Protein AF-A0A957I5Y7-F1 (afdb_monomer_lite)

Structure (mmCIF, N/CA/C/O backbone):
data_AF-A0A957I5Y7-F1
#
_entry.id   AF-A0A957I5Y7-F1
#
loop_
_atom_site.group_PDB
_atom_site.id
_atom_site.type_symbol
_atom_site.label_atom_id
_atom_site.label_alt_id
_atom_site.label_comp_id
_atom_site.label_asym_id
_atom_site.label_entity_id
_atom_site.label_seq_id
_atom_site.pdbx_PDB_ins_code
_atom_site.Cartn_x
_atom_site.Cartn_y
_atom_site.Cartn_z
_atom_site.occupancy
_atom_site.B_iso_or_equiv
_atom_site.auth_seq_id
_atom_site.auth_comp_id
_atom_site.auth_asym_id
_atom_site.auth_atom_id
_atom_site.pdbx_PDB_model_num
ATOM 1 N N . MET A 1 1 ? 17.730 26.480 7.056 1.00 70.69 1 MET A N 1
ATOM 2 C CA . MET A 1 1 ? 18.099 25.565 5.944 1.00 70.69 1 MET A CA 1
ATOM 3 C C . MET A 1 1 ? 18.388 24.132 6.399 1.00 70.69 1 MET A C 1
ATOM 5 O O . MET A 1 1 ? 17.773 23.236 5.842 1.00 70.69 1 MET A O 1
ATOM 9 N N . ARG A 1 2 ? 19.217 23.889 7.431 1.00 83.00 2 ARG A N 1
ATOM 10 C CA . ARG A 1 2 ? 19.555 22.529 7.926 1.00 83.00 2 ARG A CA 1
ATOM 11 C C . ARG A 1 2 ? 18.353 21.633 8.268 1.00 83.00 2 ARG A C 1
ATOM 13 O O . ARG A 1 2 ? 18.314 20.496 7.826 1.00 83.00 2 ARG A O 1
ATOM 20 N N . PHE A 1 3 ? 17.338 22.155 8.958 1.00 83.88 3 PHE A N 1
ATOM 21 C CA . PHE A 1 3 ? 16.135 21.379 9.300 1.00 83.88 3 PHE A CA 1
ATOM 22 C C . PHE A 1 3 ? 15.333 20.914 8.069 1.00 83.88 3 PHE A C 1
ATOM 24 O O . PHE A 1 3 ? 14.885 19.777 8.024 1.00 83.88 3 PHE A O 1
ATOM 31 N N . ARG A 1 4 ? 15.227 21.762 7.032 1.00 92.75 4 ARG A N 1
ATOM 32 C CA . ARG A 1 4 ? 14.537 21.423 5.771 1.00 92.75 4 ARG A CA 1
ATOM 33 C C . ARG A 1 4 ? 15.284 20.349 4.975 1.00 92.75 4 ARG A C 1
ATOM 35 O O . ARG A 1 4 ? 14.661 19.559 4.282 1.00 92.75 4 ARG A O 1
ATOM 42 N N . LEU A 1 5 ? 16.615 20.333 5.072 1.00 95.44 5 LEU A N 1
ATOM 43 C CA . LEU A 1 5 ? 17.440 19.309 4.437 1.00 95.44 5 LEU A CA 1
ATOM 44 C C . LEU A 1 5 ? 17.273 17.958 5.141 1.00 95.44 5 LEU A C 1
ATOM 46 O O . LEU A 1 5 ? 17.075 16.946 4.480 1.00 95.44 5 LEU A O 1
ATOM 50 N N . LEU A 1 6 ? 17.297 17.951 6.477 1.00 96.25 6 LEU A N 1
ATOM 51 C CA . LEU A 1 6 ? 17.095 16.733 7.262 1.00 96.25 6 LEU A CA 1
ATOM 52 C C . LEU A 1 6 ? 15.710 16.126 7.018 1.00 96.25 6 LEU A C 1
ATOM 54 O O . LEU A 1 6 ? 15.611 14.926 6.777 1.00 96.25 6 LEU A O 1
ATOM 58 N N . SER A 1 7 ? 14.652 16.942 7.007 1.00 95.62 7 SER A N 1
ATOM 59 C CA . SER A 1 7 ? 13.307 16.443 6.709 1.00 95.62 7 SER A CA 1
ATOM 60 C C . SER A 1 7 ? 13.202 15.876 5.289 1.00 95.62 7 SER A C 1
ATOM 62 O O . SER A 1 7 ? 12.624 14.807 5.109 1.00 95.62 7 SER A O 1
ATOM 64 N N . ALA A 1 8 ? 13.812 16.527 4.292 1.00 96.38 8 ALA A N 1
ATOM 65 C CA . ALA A 1 8 ? 13.844 16.020 2.921 1.00 96.38 8 ALA A CA 1
ATOM 66 C C . ALA A 1 8 ? 14.580 14.673 2.806 1.00 96.38 8 ALA A C 1
ATOM 68 O O . ALA A 1 8 ? 14.095 13.772 2.126 1.00 96.38 8 ALA A O 1
ATOM 69 N N . LEU A 1 9 ? 15.710 14.505 3.501 1.00 96.69 9 LEU A N 1
ATOM 70 C CA . LEU A 1 9 ? 16.470 13.249 3.509 1.00 96.69 9 LEU A CA 1
ATOM 71 C C . LEU A 1 9 ? 15.695 12.100 4.166 1.00 96.69 9 LEU A C 1
ATOM 73 O O . LEU A 1 9 ? 15.738 10.975 3.669 1.00 96.69 9 LEU A O 1
ATOM 77 N N . ILE A 1 10 ? 14.957 12.379 5.244 1.00 96.56 10 ILE A N 1
ATOM 78 C CA . ILE A 1 10 ? 14.099 11.384 5.904 1.00 96.56 10 ILE A CA 1
ATOM 79 C C . ILE A 1 10 ? 12.984 10.944 4.953 1.00 96.56 10 ILE A C 1
ATOM 81 O O . ILE A 1 10 ? 12.802 9.748 4.737 1.00 96.56 10 ILE A O 1
ATOM 85 N N . VAL A 1 11 ? 12.280 11.899 4.338 1.00 96.81 11 VAL A N 1
ATOM 86 C CA . VAL A 1 11 ? 11.217 11.600 3.367 1.00 96.81 11 VAL A CA 1
ATOM 87 C C . VAL A 1 11 ? 11.767 10.781 2.201 1.00 96.81 11 VAL A C 1
ATOM 89 O O . VAL A 1 11 ? 11.182 9.761 1.847 1.00 96.81 11 VAL A O 1
ATOM 92 N N . LEU A 1 12 ? 12.917 11.172 1.644 1.00 96.88 12 LEU A N 1
ATOM 93 C CA . LEU A 1 12 ? 13.546 10.435 0.551 1.00 96.88 12 LEU A CA 1
ATOM 94 C C . LEU A 1 12 ? 13.914 9.009 0.969 1.00 96.88 12 LEU A C 1
ATOM 96 O O . LEU A 1 12 ? 13.655 8.084 0.213 1.00 96.88 12 LEU A O 1
ATOM 100 N N . SER A 1 13 ? 14.457 8.815 2.171 1.00 96.00 13 SER A N 1
ATOM 101 C CA . SER A 1 13 ? 14.835 7.486 2.674 1.00 96.00 13 SER A CA 1
ATOM 102 C C . SER A 1 13 ? 13.628 6.560 2.841 1.00 96.00 13 SER A C 1
ATOM 104 O O . SER A 1 13 ? 13.710 5.377 2.521 1.00 96.00 13 SER A O 1
ATOM 106 N N . VAL A 1 14 ? 12.493 7.096 3.298 1.00 96.00 14 VAL A N 1
ATOM 107 C CA . VAL A 1 14 ? 11.246 6.332 3.462 1.00 96.00 14 VAL A CA 1
ATOM 108 C C . VAL A 1 14 ? 10.594 6.016 2.113 1.00 96.00 14 VAL A C 1
ATOM 110 O O . VAL A 1 14 ? 10.053 4.928 1.931 1.00 96.00 14 VAL A O 1
ATOM 113 N N . LEU A 1 15 ? 10.653 6.945 1.154 1.00 96.62 15 LEU A N 1
ATOM 114 C CA . LEU A 1 15 ? 10.039 6.774 -0.167 1.00 96.62 15 LEU A CA 1
ATOM 115 C C . LEU A 1 15 ? 10.928 6.023 -1.166 1.00 96.62 15 LEU A C 1
ATOM 117 O O . LEU A 1 15 ? 10.405 5.424 -2.103 1.00 96.62 15 LEU A O 1
ATOM 121 N N . ALA A 1 16 ? 12.249 6.018 -0.977 1.00 95.00 16 ALA A N 1
ATOM 122 C CA . ALA A 1 16 ? 13.209 5.332 -1.838 1.00 95.00 16 ALA A CA 1
ATOM 123 C C . ALA A 1 16 ? 12.819 3.876 -2.176 1.00 95.00 16 ALA A C 1
ATOM 125 O O . ALA A 1 16 ? 12.807 3.549 -3.365 1.00 95.00 16 ALA A O 1
ATOM 126 N N . PRO A 1 17 ? 12.431 3.005 -1.216 1.00 94.50 17 PRO A N 1
ATOM 127 C CA . PRO A 1 17 ? 12.029 1.630 -1.532 1.00 94.50 17 PRO A CA 1
ATOM 128 C C . PRO A 1 17 ? 10.720 1.523 -2.332 1.00 94.50 17 PRO A C 1
ATOM 130 O O . PRO A 1 17 ? 10.459 0.480 -2.931 1.00 94.50 17 PRO A O 1
ATOM 133 N N . LEU A 1 18 ? 9.902 2.580 -2.395 1.00 95.69 18 LEU A N 1
ATOM 134 C CA . LEU A 1 18 ? 8.688 2.600 -3.218 1.00 95.69 18 LEU A CA 1
ATOM 135 C C . LEU A 1 18 ? 8.994 2.862 -4.697 1.00 95.69 18 LEU A C 1
ATOM 137 O O . LEU A 1 18 ? 8.217 2.450 -5.556 1.00 95.69 18 LEU A O 1
ATOM 141 N N . GLY A 1 19 ? 10.127 3.498 -5.012 1.00 93.62 19 GLY A N 1
ATOM 142 C CA . GLY A 1 19 ? 10.553 3.766 -6.389 1.00 93.62 19 GLY A CA 1
ATOM 143 C C . GLY A 1 19 ? 10.589 2.500 -7.259 1.00 93.62 19 GLY A C 1
ATOM 144 O O . GLY A 1 19 ? 9.919 2.464 -8.292 1.00 93.62 19 GLY A O 1
ATOM 145 N N . PRO A 1 20 ? 11.281 1.426 -6.834 1.00 92.56 20 PRO A N 1
ATOM 146 C CA . PRO A 1 20 ? 11.266 0.153 -7.546 1.00 92.56 20 PRO A CA 1
ATOM 147 C C . PRO A 1 20 ? 9.864 -0.437 -7.727 1.00 92.56 20 PRO A C 1
ATOM 149 O O . PRO A 1 20 ? 9.565 -0.935 -8.807 1.00 92.56 20 PRO A O 1
ATOM 152 N N . LEU A 1 21 ? 8.984 -0.352 -6.723 1.00 93.38 21 LEU A N 1
ATOM 153 C CA . LEU A 1 21 ? 7.605 -0.853 -6.833 1.00 93.38 21 LEU A CA 1
ATOM 154 C C . LEU A 1 21 ? 6.803 -0.086 -7.893 1.00 93.38 21 LEU A C 1
ATOM 156 O O . LEU A 1 21 ? 6.058 -0.692 -8.665 1.00 93.38 21 LEU A O 1
ATOM 160 N N . LEU A 1 22 ? 6.990 1.235 -7.967 1.00 93.44 22 LEU A N 1
ATOM 161 C CA . LEU A 1 22 ? 6.381 2.067 -9.004 1.00 93.44 22 LEU A CA 1
ATOM 162 C C . LEU A 1 22 ? 6.881 1.670 -10.396 1.00 93.44 22 LEU A C 1
ATOM 164 O O . LEU A 1 22 ? 6.069 1.497 -11.300 1.00 93.44 22 LEU A O 1
ATOM 168 N N . LEU A 1 23 ? 8.190 1.468 -10.561 1.00 93.50 23 LEU A N 1
ATOM 169 C CA . LEU A 1 23 ? 8.773 1.018 -11.828 1.00 93.50 23 LEU A CA 1
ATOM 170 C C . LEU A 1 23 ? 8.260 -0.374 -12.224 1.00 93.50 23 LEU A C 1
ATOM 172 O O . LEU A 1 23 ? 7.853 -0.575 -13.367 1.00 93.50 23 LEU A O 1
ATOM 176 N N . TRP A 1 24 ? 8.199 -1.314 -11.277 1.00 93.00 24 TRP A N 1
ATOM 177 C CA . TRP A 1 24 ? 7.661 -2.662 -11.491 1.00 93.00 24 TRP A CA 1
ATOM 178 C C . TRP A 1 24 ? 6.195 -2.665 -11.926 1.00 93.00 24 TRP A C 1
ATOM 180 O O . TRP A 1 24 ? 5.804 -3.524 -12.713 1.00 93.00 24 TRP A O 1
ATOM 190 N N . SER A 1 25 ? 5.399 -1.689 -11.481 1.00 94.19 25 SER A N 1
ATOM 191 C CA . SER A 1 25 ? 3.999 -1.538 -11.899 1.00 94.19 25 SER A CA 1
ATOM 192 C C . SER A 1 25 ? 3.842 -1.319 -13.413 1.00 94.19 25 SER A C 1
ATOM 194 O O . SER A 1 25 ? 2.818 -1.676 -13.997 1.00 94.19 25 SER A O 1
ATOM 196 N N . PHE A 1 26 ? 4.873 -0.780 -14.072 1.00 94.88 26 PHE A N 1
ATOM 197 C CA . PHE A 1 26 ? 4.895 -0.555 -15.520 1.00 94.88 26 PHE A CA 1
ATOM 198 C C . PHE A 1 26 ? 5.931 -1.410 -16.255 1.00 94.88 26 PHE A C 1
ATOM 200 O O . PHE A 1 26 ? 6.009 -1.357 -17.482 1.00 94.88 26 PHE A O 1
ATOM 207 N N . ALA A 1 27 ? 6.740 -2.195 -15.548 1.00 92.50 27 ALA A N 1
ATOM 208 C CA . ALA A 1 27 ? 7.727 -3.068 -16.161 1.00 92.50 27 ALA A CA 1
ATOM 209 C C . ALA A 1 27 ? 7.053 -4.324 -16.727 1.00 92.50 27 ALA A C 1
ATOM 211 O O . ALA A 1 27 ? 6.220 -4.957 -16.076 1.00 92.50 27 ALA A O 1
ATOM 212 N N . HIS A 1 28 ? 7.445 -4.747 -17.930 1.00 89.44 28 HIS A N 1
ATOM 213 C CA . HIS A 1 28 ? 7.061 -6.077 -18.411 1.00 89.44 28 HIS A CA 1
ATOM 214 C C . HIS A 1 28 ? 7.887 -7.167 -17.718 1.00 89.44 28 HIS A C 1
ATOM 216 O O . HIS A 1 28 ? 7.355 -8.168 -17.237 1.00 89.44 28 HIS A O 1
ATOM 222 N N . ARG A 1 29 ? 9.200 -6.935 -17.684 1.00 86.81 29 ARG A N 1
ATOM 223 C CA . ARG A 1 29 ? 10.226 -7.734 -17.022 1.00 86.81 29 ARG A CA 1
ATOM 224 C C . ARG A 1 29 ? 11.357 -6.801 -16.620 1.00 86.81 29 ARG A C 1
ATOM 226 O O . ARG A 1 29 ? 11.748 -5.940 -17.410 1.00 86.81 29 ARG A O 1
ATOM 233 N N . TRP A 1 30 ? 11.867 -6.977 -15.413 1.00 91.44 30 TRP A N 1
ATOM 234 C CA . TRP A 1 30 ? 13.005 -6.224 -14.918 1.00 91.44 30 TRP A CA 1
ATOM 235 C C . TRP A 1 30 ? 13.871 -7.171 -14.093 1.00 91.44 30 TRP A C 1
ATOM 237 O O . TRP A 1 30 ? 13.451 -7.651 -13.044 1.00 91.44 30 TRP A O 1
ATOM 247 N N . PHE A 1 31 ? 15.038 -7.524 -14.625 1.00 88.62 31 PHE A N 1
ATOM 248 C CA . PHE A 1 31 ? 15.953 -8.468 -13.992 1.00 88.62 31 PHE A CA 1
ATOM 249 C C . PHE A 1 31 ? 17.202 -7.726 -13.533 1.00 88.62 31 PHE A C 1
ATOM 251 O O . PHE A 1 31 ? 17.666 -6.800 -14.190 1.00 88.62 31 PHE A O 1
ATOM 258 N N . PHE A 1 32 ? 17.761 -8.147 -12.404 1.00 87.06 32 PHE A N 1
ATOM 259 C CA . PHE A 1 32 ? 19.097 -7.721 -12.004 1.00 87.06 32 PHE A CA 1
ATOM 260 C C . PHE A 1 32 ? 20.116 -8.168 -13.076 1.00 87.06 32 PHE A C 1
ATOM 262 O O . PHE A 1 32 ? 19.995 -9.303 -13.546 1.00 87.06 32 PHE A O 1
ATOM 269 N N . PRO A 1 33 ? 21.114 -7.350 -13.466 1.00 91.19 33 PRO A N 1
ATOM 270 C CA . PRO A 1 33 ? 21.590 -6.111 -12.836 1.00 91.19 33 PRO A CA 1
ATOM 271 C C . PRO A 1 33 ? 21.043 -4.809 -13.446 1.00 91.19 33 PRO A C 1
ATOM 273 O O . PRO A 1 33 ? 21.586 -3.738 -13.167 1.00 91.19 33 PRO A O 1
ATOM 276 N N . ASP A 1 34 ? 20.006 -4.869 -14.281 1.00 90.88 34 ASP A N 1
ATOM 277 C CA . ASP A 1 34 ? 19.524 -3.679 -14.981 1.00 90.88 34 ASP A CA 1
ATOM 278 C C . ASP A 1 34 ? 18.982 -2.639 -13.991 1.00 90.88 34 ASP A C 1
ATOM 280 O O . ASP A 1 34 ? 18.179 -2.948 -13.112 1.00 90.88 34 ASP A O 1
ATOM 284 N N . VAL A 1 35 ? 19.392 -1.377 -14.144 1.00 90.12 35 VAL A N 1
ATOM 285 C CA . VAL A 1 35 ? 18.942 -0.269 -13.275 1.00 90.12 35 VAL A CA 1
ATOM 286 C C . VAL A 1 35 ? 17.528 0.198 -13.635 1.00 90.12 35 VAL A C 1
ATOM 288 O O . VAL A 1 35 ? 16.819 0.735 -12.790 1.00 90.12 35 VAL A O 1
ATOM 291 N N . LEU A 1 36 ? 17.102 -0.007 -14.884 1.00 90.81 36 LEU A N 1
ATOM 292 C CA . LEU A 1 36 ? 15.768 0.336 -15.373 1.00 90.81 36 LEU A CA 1
ATOM 293 C C . LEU A 1 36 ? 15.182 -0.830 -16.178 1.00 90.81 36 LEU A C 1
ATOM 295 O O . LEU A 1 36 ? 15.939 -1.598 -16.774 1.00 90.81 36 LEU A O 1
ATOM 299 N N . PRO A 1 37 ? 13.845 -0.956 -16.254 1.00 90.31 37 PRO A N 1
ATOM 300 C CA . PRO A 1 37 ? 13.213 -1.978 -17.075 1.00 90.31 37 PRO A CA 1
ATOM 301 C C . PRO A 1 37 ? 13.598 -1.829 -18.550 1.00 90.31 37 PRO A C 1
ATOM 303 O O . PRO A 1 37 ? 13.390 -0.776 -19.153 1.00 90.31 37 PRO A O 1
ATOM 306 N N . ALA A 1 38 ? 14.071 -2.914 -19.166 1.00 89.50 38 ALA A N 1
ATOM 307 C CA . ALA A 1 38 ? 14.355 -2.949 -20.603 1.00 89.50 38 ALA A CA 1
ATOM 308 C C . ALA A 1 38 ? 13.084 -2.810 -21.465 1.00 89.50 38 ALA A C 1
ATOM 310 O O . ALA A 1 38 ? 13.148 -2.449 -22.637 1.00 89.50 38 ALA A O 1
ATOM 311 N N . SER A 1 39 ? 11.914 -3.128 -20.899 1.00 91.19 39 SER A N 1
ATOM 312 C CA . SER A 1 39 ? 10.627 -3.043 -21.593 1.00 91.19 39 SER A CA 1
ATOM 313 C C . SER A 1 39 ? 9.504 -2.625 -20.649 1.00 91.19 39 SER A C 1
ATOM 315 O O . SER A 1 39 ? 9.349 -3.175 -19.554 1.00 91.19 39 SER A O 1
ATOM 317 N N . TRP A 1 40 ? 8.702 -1.672 -21.114 1.00 92.56 40 TRP A N 1
ATOM 318 C CA . TRP A 1 40 ? 7.549 -1.122 -20.408 1.00 92.56 40 TRP A CA 1
ATOM 319 C C . TRP A 1 40 ? 6.259 -1.746 -20.943 1.00 92.56 40 TRP A C 1
ATOM 321 O O . TRP A 1 40 ? 6.155 -2.072 -22.126 1.00 92.56 40 TRP A O 1
ATOM 331 N N . SER A 1 41 ? 5.272 -1.956 -20.079 1.00 93.69 41 SER A N 1
ATOM 332 C CA . SER A 1 41 ? 4.014 -2.607 -20.429 1.00 93.69 41 SER A CA 1
ATOM 333 C C . SER A 1 41 ? 2.875 -2.163 -19.520 1.00 93.69 41 SER A C 1
ATOM 335 O O . SER A 1 41 ? 3.032 -2.036 -18.311 1.00 93.69 41 SER A O 1
ATOM 337 N N . TRP A 1 42 ? 1.683 -2.024 -20.101 1.00 94.88 42 TRP A N 1
ATOM 338 C CA . TRP A 1 42 ? 0.447 -1.737 -19.366 1.00 94.88 42 TRP A CA 1
ATOM 339 C C . TRP A 1 42 ? -0.247 -2.991 -18.810 1.00 94.88 42 TR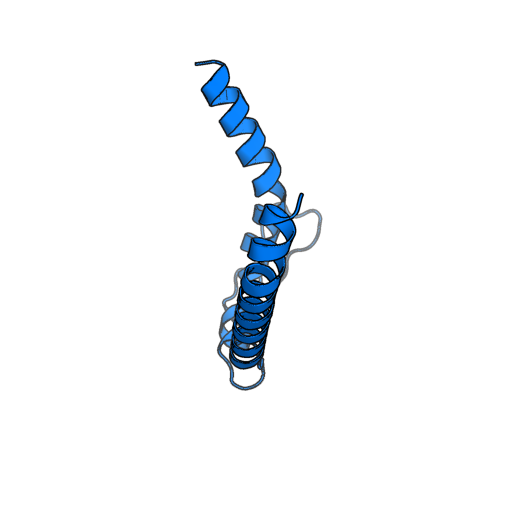P A C 1
ATOM 341 O O . TRP A 1 42 ? -1.360 -2.918 -18.294 1.00 94.88 42 TRP A O 1
ATOM 351 N N . ARG A 1 43 ? 0.387 -4.167 -18.933 1.00 93.31 43 ARG A N 1
ATOM 352 C CA . ARG A 1 43 ? -0.213 -5.471 -18.613 1.00 93.31 43 ARG A CA 1
ATOM 353 C C . ARG A 1 43 ? -0.726 -5.557 -17.177 1.00 93.31 43 ARG A C 1
ATOM 355 O O . ARG A 1 43 ? -1.813 -6.084 -16.968 1.00 93.31 43 ARG A O 1
ATOM 362 N N . ALA A 1 44 ? 0.038 -5.055 -16.205 1.00 92.56 44 ALA A N 1
ATOM 363 C CA . ALA A 1 44 ? -0.356 -5.089 -14.798 1.00 92.56 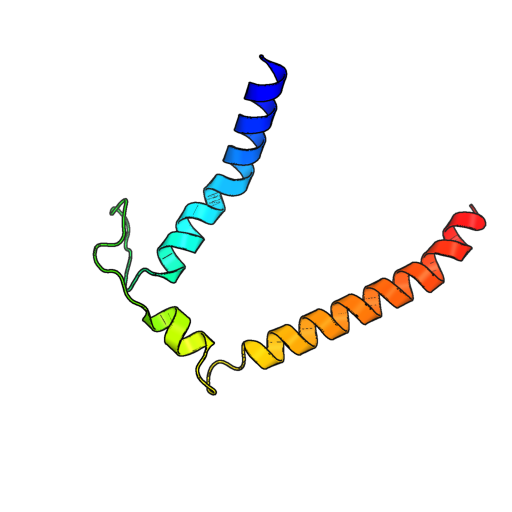44 ALA A CA 1
ATOM 364 C C . ALA A 1 44 ? -1.651 -4.298 -14.565 1.00 92.56 44 ALA A C 1
ATOM 366 O O . ALA A 1 44 ? -2.594 -4.817 -13.976 1.00 92.56 44 ALA A O 1
ATOM 367 N N . TRP A 1 45 ? -1.740 -3.087 -15.113 1.00 94.56 45 TRP A N 1
ATOM 368 C CA . TRP A 1 45 ? -2.929 -2.242 -15.013 1.00 94.56 45 TRP A CA 1
ATOM 369 C C . TRP A 1 45 ? -4.123 -2.814 -15.774 1.00 94.56 45 TRP A C 1
ATOM 371 O O . TRP A 1 45 ? -5.221 -2.874 -15.227 1.00 94.56 45 TRP A O 1
ATOM 381 N N . ALA A 1 46 ? -3.913 -3.311 -16.996 1.00 94.88 46 ALA A N 1
ATOM 382 C CA . ALA A 1 46 ? -4.957 -3.997 -17.754 1.00 94.88 46 ALA A CA 1
ATOM 383 C C . ALA A 1 46 ? -5.512 -5.208 -16.985 1.00 94.88 46 ALA A C 1
ATOM 385 O O . ALA A 1 46 ? -6.722 -5.419 -16.958 1.00 94.88 46 ALA A O 1
ATOM 386 N N . TYR A 1 47 ? -4.644 -5.966 -16.306 1.00 94.25 47 TYR A N 1
ATOM 387 C CA . TYR A 1 47 ? -5.066 -7.046 -15.421 1.00 94.25 47 TYR A CA 1
ATOM 388 C C . TYR A 1 47 ? -5.851 -6.515 -14.220 1.00 94.25 47 TYR A C 1
ATOM 390 O O . TYR A 1 47 ? -6.956 -6.990 -13.995 1.00 94.25 47 TYR A O 1
ATOM 398 N N . VAL A 1 48 ? -5.355 -5.507 -13.495 1.00 94.94 48 VAL A N 1
ATOM 399 C CA . VAL A 1 48 ? -6.04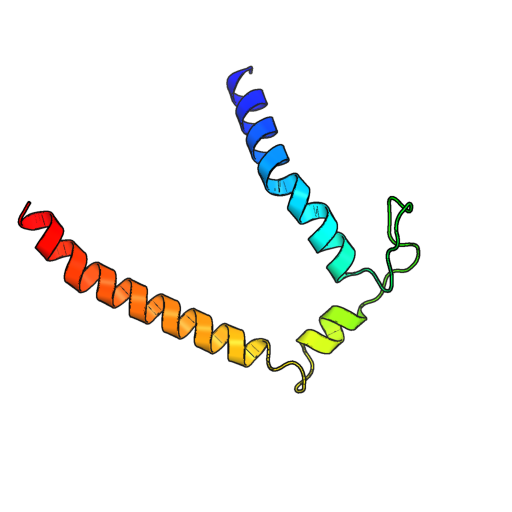3 -4.911 -12.331 1.00 94.94 48 VAL A CA 1
ATOM 400 C C . VAL A 1 48 ? -7.465 -4.461 -12.673 1.00 94.94 48 VAL A C 1
ATOM 402 O O . VAL A 1 48 ? -8.384 -4.757 -11.911 1.00 94.94 48 VAL A O 1
ATOM 405 N N . PHE A 1 49 ? -7.666 -3.819 -13.825 1.00 94.19 49 PHE A N 1
ATOM 406 C CA . PHE A 1 49 ? -8.991 -3.379 -14.277 1.00 94.19 49 PHE A CA 1
ATOM 407 C C . PHE A 1 49 ? -9.829 -4.484 -14.936 1.00 94.19 49 PHE A C 1
ATOM 409 O O . PHE A 1 49 ? -11.005 -4.268 -15.227 1.00 94.19 49 PHE A O 1
ATOM 416 N N . SER A 1 50 ? -9.264 -5.670 -15.164 1.00 94.50 50 SER A N 1
ATOM 417 C CA . SER A 1 50 ? -10.019 -6.802 -15.696 1.00 94.50 50 SER A CA 1
ATOM 418 C C . SER A 1 50 ? -10.951 -7.410 -14.634 1.00 94.50 50 SER A C 1
ATOM 420 O O . SER A 1 50 ? -10.608 -7.434 -13.448 1.00 94.50 50 SER A O 1
ATOM 422 N N . PRO A 1 51 ? -12.087 -8.008 -15.040 1.00 88.06 51 PRO A N 1
ATOM 423 C CA . PRO A 1 51 ? -12.983 -8.712 -14.117 1.00 88.06 51 PRO A CA 1
ATOM 424 C C . PRO A 1 51 ? -12.331 -9.899 -13.386 1.00 88.06 51 PRO A C 1
ATOM 426 O O . PRO A 1 51 ? -12.811 -10.317 -12.334 1.00 88.06 51 PRO A O 1
ATOM 429 N N . ALA A 1 52 ? -11.238 -10.449 -13.926 1.00 91.69 52 ALA A N 1
ATOM 430 C CA . ALA A 1 52 ? -10.545 -11.603 -13.359 1.00 91.69 52 ALA A CA 1
ATOM 431 C C . ALA A 1 52 ? -9.719 -11.263 -12.106 1.00 91.69 52 ALA A C 1
ATOM 433 O O . ALA A 1 52 ? -9.494 -12.139 -11.274 1.00 91.69 52 ALA A O 1
ATOM 434 N N . SER A 1 53 ? -9.280 -10.009 -11.943 1.00 91.62 53 SER A N 1
ATOM 435 C CA . SER A 1 53 ? -8.341 -9.630 -10.875 1.00 91.62 53 SER A CA 1
ATOM 436 C C . SER A 1 53 ? -8.967 -9.597 -9.485 1.00 91.62 53 SER A C 1
ATOM 438 O O . SER A 1 53 ? -8.262 -9.737 -8.488 1.00 91.62 53 SER A O 1
ATOM 440 N N . GLN A 1 54 ? -10.282 -9.357 -9.414 1.00 94.88 54 GLN A N 1
ATOM 441 C CA . GLN A 1 54 ? -11.037 -9.120 -8.180 1.00 94.88 54 GLN A CA 1
ATOM 442 C C . GLN A 1 54 ? -10.501 -7.986 -7.289 1.00 94.88 54 GLN A C 1
ATOM 444 O O . GLN A 1 54 ? -10.997 -7.806 -6.173 1.00 94.88 54 GLN A O 1
ATOM 449 N N . VAL A 1 55 ? -9.549 -7.182 -7.778 1.00 95.50 55 VAL A N 1
ATOM 450 C CA . VAL A 1 55 ? -8.869 -6.135 -7.000 1.00 95.50 55 VAL A CA 1
ATOM 451 C C . VAL A 1 55 ? -9.869 -5.096 -6.505 1.00 95.50 55 VAL A C 1
ATOM 453 O O . VAL A 1 55 ? -9.842 -4.735 -5.334 1.00 95.50 55 VAL A O 1
ATOM 456 N N . GLY A 1 56 ? -10.814 -4.675 -7.351 1.00 93.94 56 GLY A N 1
ATOM 457 C CA . GLY A 1 56 ? -11.850 -3.715 -6.957 1.00 93.94 56 GLY A CA 1
ATOM 458 C C . GLY A 1 56 ? -12.722 -4.207 -5.797 1.00 93.94 56 GLY A C 1
ATOM 459 O O . GLY A 1 56 ? -12.963 -3.461 -4.849 1.00 93.94 56 GLY A O 1
ATOM 460 N N . ARG A 1 57 ? -13.141 -5.482 -5.817 1.00 95.25 57 ARG A N 1
ATOM 461 C CA . ARG A 1 57 ? -13.918 -6.067 -4.709 1.00 95.25 57 ARG A CA 1
ATOM 462 C C . ARG A 1 57 ? -13.083 -6.172 -3.438 1.00 95.25 57 ARG A C 1
ATOM 464 O O . ARG A 1 57 ? -13.573 -5.830 -2.368 1.00 95.25 57 ARG A O 1
ATOM 471 N N . ALA A 1 58 ? -11.831 -6.612 -3.556 1.00 95.94 58 ALA A N 1
ATOM 472 C CA . ALA A 1 58 ? -10.919 -6.704 -2.420 1.00 95.94 58 ALA A CA 1
ATOM 473 C C . ALA A 1 58 ? -10.686 -5.330 -1.770 1.00 95.94 58 ALA A C 1
ATOM 475 O O . ALA A 1 58 ? -10.770 -5.213 -0.551 1.00 95.94 58 A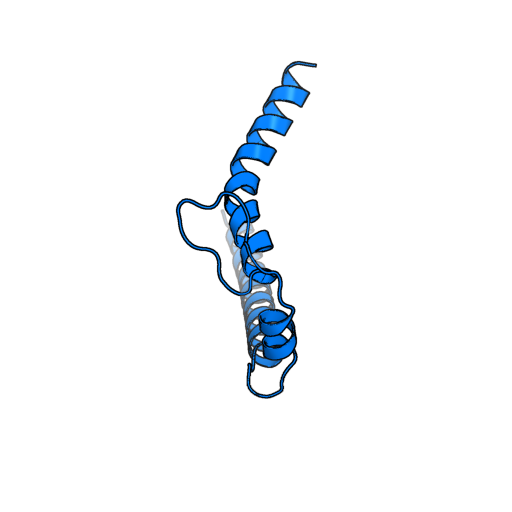LA A O 1
ATOM 476 N N . LEU A 1 59 ? -10.480 -4.278 -2.570 1.00 96.44 59 LEU A N 1
ATOM 477 C CA . LEU A 1 59 ? -10.366 -2.903 -2.076 1.00 96.44 59 LEU A CA 1
ATOM 478 C C . LEU A 1 59 ? -11.638 -2.453 -1.349 1.00 96.44 59 LEU A C 1
ATOM 480 O O . LEU A 1 59 ? -1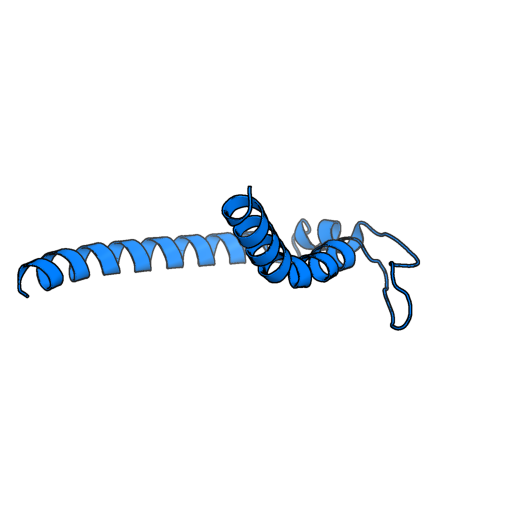1.543 -1.901 -0.254 1.00 96.44 59 LEU A O 1
ATOM 484 N N . GLY A 1 60 ? -12.816 -2.737 -1.913 1.00 97.44 60 GLY A N 1
ATOM 485 C CA . GLY A 1 60 ? -14.098 -2.438 -1.272 1.00 97.44 60 GLY A CA 1
ATOM 486 C C . GLY A 1 60 ? -14.241 -3.101 0.100 1.00 97.44 60 GLY A C 1
ATOM 487 O O . GLY A 1 60 ? -14.576 -2.427 1.074 1.00 97.44 60 GLY A O 1
ATOM 488 N N . TYR A 1 61 ? -13.921 -4.395 0.205 1.00 97.88 61 TYR A N 1
ATOM 489 C CA . TYR A 1 61 ? -13.953 -5.104 1.488 1.00 97.88 61 TYR A CA 1
ATOM 490 C C . TYR A 1 61 ? -12.934 -4.557 2.489 1.00 97.88 61 TYR A C 1
ATOM 492 O O . TYR A 1 61 ? -13.288 -4.346 3.645 1.00 97.88 61 TYR A O 1
ATOM 500 N N . SER A 1 62 ? -11.702 -4.272 2.065 1.00 98.00 62 SER A N 1
ATOM 501 C CA . SER A 1 62 ? -10.675 -3.706 2.947 1.00 98.00 62 SER A CA 1
ATOM 502 C C . SER A 1 62 ? -11.079 -2.344 3.506 1.00 98.00 62 SER A C 1
ATOM 504 O O . SER A 1 62 ? -10.929 -2.110 4.703 1.00 98.00 62 SER A O 1
ATOM 506 N N . VAL A 1 63 ? -11.633 -1.458 2.669 1.00 98.38 63 VAL A N 1
ATOM 507 C CA . VAL A 1 63 ? -12.135 -0.147 3.112 1.00 98.38 63 VAL A CA 1
ATOM 508 C C . VAL A 1 63 ? -13.297 -0.314 4.086 1.00 98.38 63 VAL A C 1
ATOM 510 O O . VAL A 1 63 ? -13.309 0.327 5.133 1.00 98.38 63 VAL A O 1
ATOM 513 N N . LEU A 1 64 ? -14.246 -1.201 3.779 1.00 98.56 64 LEU A N 1
ATOM 514 C CA . LEU A 1 64 ? -15.381 -1.478 4.657 1.00 98.56 64 LEU A CA 1
ATOM 515 C C . LEU A 1 64 ? -14.916 -1.977 6.032 1.00 98.56 64 LEU A C 1
ATOM 517 O O . LEU A 1 64 ? -15.340 -1.444 7.055 1.00 98.56 64 LEU A O 1
ATOM 521 N N . VAL A 1 65 ? -14.010 -2.957 6.063 1.00 98.44 65 VAL A N 1
ATOM 522 C CA . VAL A 1 65 ? -13.448 -3.489 7.311 1.00 98.44 65 VAL A CA 1
ATOM 523 C C . VAL A 1 65 ? -12.698 -2.400 8.073 1.00 98.44 65 VAL A C 1
ATOM 525 O O . VAL A 1 65 ? -12.934 -2.239 9.268 1.00 98.44 65 VAL A O 1
ATOM 528 N N . ALA A 1 66 ? -11.847 -1.622 7.399 1.00 98.38 66 ALA A N 1
ATOM 529 C CA . ALA A 1 66 ? -11.109 -0.532 8.029 1.00 98.38 66 ALA A CA 1
ATOM 530 C C . ALA A 1 66 ? -12.057 0.481 8.688 1.00 98.38 66 ALA A C 1
ATOM 532 O O . ALA A 1 66 ? -11.876 0.807 9.857 1.00 98.38 66 ALA A O 1
ATOM 533 N N . LEU A 1 67 ? -13.110 0.913 7.988 1.00 98.62 67 LEU A N 1
ATOM 534 C CA . LEU A 1 67 ? -14.096 1.855 8.525 1.00 98.62 67 LEU A CA 1
ATOM 535 C C . LEU A 1 67 ? -14.840 1.295 9.740 1.00 98.62 67 LEU A C 1
ATOM 537 O O . LEU A 1 67 ? -14.981 1.996 10.742 1.00 98.62 67 LEU A O 1
ATOM 541 N N . LEU A 1 68 ? -15.291 0.041 9.671 1.00 98.62 68 LEU A N 1
ATOM 542 C CA . LEU A 1 68 ? -15.991 -0.606 10.781 1.00 98.62 68 LEU A CA 1
ATOM 543 C C . LEU A 1 68 ? -15.087 -0.727 12.010 1.00 98.62 68 LEU A C 1
ATOM 545 O O . LEU A 1 68 ? -15.485 -0.342 13.108 1.00 98.62 68 LEU A O 1
ATOM 549 N N . VAL A 1 69 ? -13.856 -1.207 11.825 1.00 98.19 69 VAL A N 1
ATOM 550 C CA . VAL A 1 69 ? -12.881 -1.345 12.913 1.00 98.19 69 VAL A CA 1
ATOM 551 C C . VAL A 1 69 ? -12.535 0.016 13.509 1.00 98.19 69 VAL A C 1
ATOM 553 O O . VAL A 1 69 ? -12.521 0.150 14.733 1.00 98.19 69 VAL A O 1
ATOM 556 N N . THR A 1 70 ? -12.299 1.040 12.685 1.00 98.12 70 THR A N 1
ATOM 557 C CA . THR A 1 70 ? -12.040 2.404 13.162 1.00 98.12 70 THR A CA 1
ATOM 558 C C . THR A 1 70 ? -13.217 2.942 13.971 1.00 98.12 70 THR A C 1
ATOM 560 O O . THR A 1 70 ? -13.004 3.449 15.071 1.00 98.12 70 THR A O 1
ATOM 563 N N . LEU A 1 71 ? -14.452 2.795 13.483 1.00 98.50 71 LEU A N 1
ATOM 564 C CA . LEU A 1 71 ? -15.645 3.262 14.191 1.00 98.50 71 LEU A CA 1
ATOM 565 C C . LEU A 1 71 ? -15.788 2.577 15.554 1.00 98.50 71 LEU A C 1
ATOM 567 O O . LEU A 1 71 ? -15.941 3.255 16.568 1.00 98.50 71 LEU A O 1
ATOM 571 N N . LEU A 1 72 ? -15.685 1.247 15.588 1.00 98.19 72 LEU A N 1
ATOM 572 C CA . LEU A 1 72 ? -15.749 0.479 16.833 1.00 98.19 72 LEU A CA 1
ATOM 573 C C . LEU A 1 72 ? -14.629 0.881 17.800 1.00 98.19 72 LEU A C 1
ATOM 575 O O . LEU A 1 72 ? -14.884 1.080 18.987 1.00 98.19 72 LEU A O 1
ATOM 579 N N . SER A 1 73 ? -13.410 1.075 17.291 1.00 97.50 73 SER A N 1
ATOM 580 C CA . SER A 1 73 ? -12.265 1.508 18.100 1.00 97.50 73 SER A CA 1
ATOM 581 C C . SER A 1 73 ? -12.490 2.888 18.714 1.00 97.50 73 SER A C 1
ATOM 583 O O . SER A 1 73 ? -12.136 3.098 19.868 1.00 97.50 73 SER A O 1
ATOM 585 N N . VAL A 1 74 ? -13.107 3.824 17.989 1.00 97.62 74 VAL A N 1
ATOM 586 C CA . VAL A 1 74 ? -13.445 5.155 18.518 1.00 97.62 74 VAL A CA 1
ATOM 587 C C . VAL A 1 74 ? -14.549 5.064 19.570 1.00 97.62 74 VAL A C 1
ATOM 589 O O . VAL A 1 74 ? -14.422 5.669 20.636 1.00 97.62 74 VAL A O 1
ATOM 592 N N . VAL A 1 75 ? -15.607 4.292 19.300 1.00 97.62 75 VAL A N 1
ATOM 593 C CA . VAL A 1 75 ? -16.742 4.110 20.221 1.00 97.62 75 VAL A CA 1
ATOM 594 C C . VAL A 1 75 ? -16.290 3.513 21.552 1.00 97.62 75 VAL A C 1
ATOM 596 O O . VAL A 1 75 ? -16.749 3.961 22.598 1.00 97.62 75 VAL A O 1
ATOM 599 N N . VAL A 1 76 ? -15.380 2.538 21.526 1.00 96.50 76 VAL A N 1
ATOM 600 C CA . VAL A 1 76 ? -14.841 1.902 22.739 1.00 96.50 76 VAL A CA 1
ATOM 601 C C . VAL A 1 76 ? -13.707 2.725 23.359 1.00 96.50 76 VAL A C 1
ATOM 603 O O . VAL A 1 76 ? -13.638 2.881 24.577 1.00 96.50 76 VAL A O 1
ATOM 606 N N . GLY A 1 77 ? -12.818 3.280 22.537 1.00 96.81 77 GLY A N 1
ATOM 607 C CA . GLY A 1 77 ? -11.620 3.987 22.985 1.00 96.81 77 GLY A CA 1
ATOM 608 C C . GLY A 1 77 ? -11.910 5.335 23.641 1.00 96.81 77 GLY A C 1
ATOM 609 O O . GLY A 1 77 ? -11.256 5.679 24.622 1.00 96.81 77 GLY A O 1
ATOM 610 N N . MET A 1 78 ? -12.905 6.090 23.161 1.00 95.50 78 MET A N 1
ATOM 611 C CA . MET A 1 78 ? -13.264 7.381 23.762 1.00 95.50 78 MET A CA 1
ATOM 612 C C . MET A 1 78 ? -13.722 7.294 25.229 1.00 95.50 78 MET A C 1
ATOM 614 O O . MET A 1 78 ? -13.203 8.063 26.038 1.00 95.50 78 MET A O 1
ATOM 618 N N . PRO A 1 79 ? -14.665 6.415 25.622 1.00 92.69 79 PRO A N 1
ATOM 619 C CA . PRO A 1 79 ? -15.038 6.280 27.027 1.00 92.69 79 PRO A CA 1
ATOM 620 C C . PRO A 1 79 ? -13.901 5.692 27.869 1.00 92.69 79 PRO A C 1
ATOM 622 O O . PRO A 1 79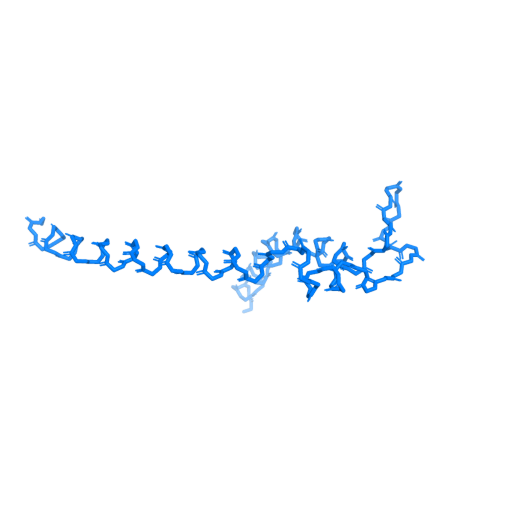 ? -13.657 6.194 28.961 1.00 92.69 79 PRO A O 1
ATOM 625 N N . ALA A 1 80 ? -13.162 4.699 27.358 1.00 93.19 80 ALA A N 1
ATOM 626 C CA . ALA A 1 80 ? -12.021 4.120 28.071 1.00 93.19 80 ALA A CA 1
ATOM 627 C C . ALA A 1 80 ? -10.933 5.167 28.367 1.00 93.19 80 ALA A C 1
ATOM 629 O O . ALA A 1 80 ? -10.440 5.245 29.487 1.00 93.19 80 ALA A O 1
ATOM 630 N N . GLY A 1 81 ? -10.615 6.024 27.394 1.00 93.62 81 GLY A N 1
ATOM 631 C CA . GLY A 1 81 ? -9.656 7.113 27.570 1.00 93.62 81 GLY A CA 1
ATOM 632 C C . GLY A 1 81 ? -10.128 8.215 28.520 1.00 93.62 81 GLY A C 1
ATOM 633 O O . GLY A 1 81 ? -9.293 8.917 29.071 1.00 93.62 81 GLY A O 1
ATOM 634 N N . ARG A 1 82 ? -11.443 8.370 28.732 1.00 90.88 82 ARG A N 1
ATOM 635 C CA . ARG A 1 82 ? -11.987 9.288 29.748 1.00 90.88 82 ARG A CA 1
ATOM 636 C C . ARG A 1 82 ? -12.000 8.710 31.162 1.00 90.88 82 ARG A C 1
ATOM 638 O O . ARG A 1 82 ? -12.179 9.475 32.102 1.00 90.88 82 ARG A O 1
ATOM 645 N N . ALA A 1 83 ? -11.899 7.391 31.301 1.00 90.81 83 ALA A N 1
ATOM 646 C CA . ALA A 1 83 ? -11.900 6.715 32.595 1.00 90.81 83 ALA A CA 1
ATOM 647 C C . ALA A 1 83 ? -10.498 6.604 33.227 1.00 90.81 83 ALA A C 1
ATOM 649 O O . ALA A 1 83 ? -10.410 6.307 34.417 1.00 90.81 83 ALA A O 1
ATOM 650 N N . LEU A 1 84 ? -9.436 6.808 32.437 1.00 73.56 84 LEU A N 1
ATOM 651 C CA . LEU A 1 84 ? -8.035 6.898 32.872 1.00 73.56 84 LEU A CA 1
ATOM 652 C C . LEU A 1 84 ? -7.695 8.321 33.327 1.00 73.56 84 LEU A C 1
ATOM 654 O O . LEU A 1 84 ? -6.917 8.436 34.299 1.00 73.56 84 LEU A O 1
#

Secondary structure (DSSP, 8-state):
-HHHHHHHHHHHHHHTTHHHHHHHHHEEE--TT-SS-SEE-SHHHHHHTSTTS-HHHHHHHHHHHHHHHHHHHHHHHHHHHHH-

Foldseek 3Di:
DVVVVVVVVVVCVVCVVCVVVVQVCFAPDDDPPDPHHPDGHNVNVVCCPDPVNCNVVVVVVVVVVVVVVVVVCCVVVVVVVVVD

pLDDT: mean 93.62, std 4.72, range [70.69, 98.62]

Radius of gyration: 20.76 Å; chains: 1; bounding box: 38×37×54 Å

Sequence (84 aa):
MRFRLLSALIVLSVLAPLGPLLLWSFAHRWFFPDVLPASWSWRAWAYVFSPASQVGRALGYSVLVALLVTLLSVVVGMPAGRAL